Protein AF-A0A439PAL8-F1 (afdb_monomer)

pLDDT: mean 91.21, std 11.17, range [38.44, 98.12]

Foldseek 3Di:
DVLLVLLLVLLVDLQLVVSLVVLVVSLVVLCVVADPVLVVLSVVLSVLSVVLNVCSVPPDDPSNVVSSVVSNVSSVVSVVRSVPDDD

Secondary structure (DSSP, 8-state):
-HHHHHHHHHHT-S-HHHHHHHHHHHHHHHHHTS-HHHHHHHHHHHHHHHHHHHHHHHT-HHHHHHHHHHHHHHHHHHHHHHHSS--

Mean predicted aligned error: 3.72 Å

Radius of gyration: 12.6 Å; Cα contacts (8 Å, |Δi|>4): 69; chains: 1; bounding box: 34×19×31 Å

Solvent-accessible surface area (backbone atoms only — not comparable to full-atom values): 4779 Å² total; per-residue (Å²): 110,72,67,58,58,50,48,57,50,36,66,67,41,89,55,31,68,64,29,41,56,55,44,52,59,57,45,53,58,52,40,77,74,43,53,74,71,38,37,55,43,48,55,55,40,52,52,40,39,52,50,38,26,51,32,53,75,74,69,30,70,71,61,33,56,51,42,39,55,51,41,52,55,45,48,50,51,42,55,52,57,68,66,74,55,83,132

Nearest PDB structures (foldseek):
  7f9o-assembly1_b  TM=6.296E-01  e=1.227E+00  Hordeum vulgare subsp. spontaneum
  9iya-assembly1_A  TM=6.231E-01  e=2.425E+00  Homo sapiens
  8tn6-assembly1_C  TM=6.201E-01  e=5.070E+00  synthetic construct
  5l7i-assembly1_A  TM=5.847E-01  e=4.276E+00  Homo sapiens
  6rz8-assembly1_A  TM=5.041E-01  e=9.464E+00  Homo sapiens

Structure (mmCIF, N/CA/C/O backbone):
data_AF-A0A439PAL8-F1
#
_entry.id   AF-A0A439PAL8-F1
#
loop_
_atom_site.group_PDB
_atom_site.id
_atom_site.type_symbol
_atom_site.label_atom_id
_atom_site.label_alt_id
_atom_site.label_comp_id
_atom_site.label_asym_id
_atom_site.label_entity_id
_atom_site.label_seq_id
_atom_site.pdbx_PDB_ins_code
_atom_site.Cartn_x
_atom_site.Cartn_y
_atom_site.Cartn_z
_atom_site.occupancy
_atom_site.B_iso_or_equiv
_atom_site.auth_seq_id
_atom_site.auth_comp_id
_atom_site.auth_asym_id
_atom_site.auth_atom_id
_atom_site.pdbx_PDB_model_num
ATOM 1 N N . MET A 1 1 ? -15.622 -3.980 1.259 1.00 62.78 1 MET A N 1
ATOM 2 C CA . MET A 1 1 ? -15.120 -4.785 0.120 1.00 62.78 1 MET A CA 1
ATOM 3 C C . MET A 1 1 ? -14.616 -3.892 -1.001 1.00 62.78 1 MET A C 1
ATOM 5 O O . MET A 1 1 ? -13.414 -3.879 -1.179 1.00 62.78 1 MET A O 1
ATOM 9 N N . ARG A 1 2 ? -15.457 -3.038 -1.608 1.00 86.44 2 ARG A N 1
ATOM 10 C CA . ARG A 1 2 ? -15.071 -2.163 -2.737 1.00 86.44 2 ARG A CA 1
ATOM 11 C C . ARG A 1 2 ? -13.772 -1.351 -2.550 1.00 86.44 2 ARG A C 1
ATOM 13 O O . ARG A 1 2 ? -12.986 -1.295 -3.476 1.00 86.44 2 ARG A O 1
ATOM 20 N N . ILE A 1 3 ? -13.519 -0.784 -1.360 1.00 92.00 3 ILE A N 1
ATOM 21 C CA . ILE A 1 3 ? -12.266 -0.051 -1.069 1.00 92.00 3 ILE A CA 1
ATOM 22 C C . ILE A 1 3 ? -11.025 -0.945 -1.215 1.00 92.00 3 ILE A C 1
ATOM 24 O O . ILE A 1 3 ? -10.030 -0.511 -1.780 1.00 92.00 3 ILE A O 1
ATOM 28 N N . PHE A 1 4 ? -11.074 -2.186 -0.721 1.00 94.31 4 PHE A N 1
ATOM 29 C CA . PHE A 1 4 ? -9.936 -3.103 -0.816 1.00 94.31 4 PHE A CA 1
ATOM 30 C C . PHE A 1 4 ? -9.699 -3.543 -2.257 1.00 94.31 4 PHE A C 1
ATOM 32 O O . PHE A 1 4 ? -8.554 -3.573 -2.681 1.00 94.31 4 PHE A O 1
ATOM 39 N N . ASP A 1 5 ? -10.765 -3.786 -3.019 1.00 95.25 5 ASP A N 1
ATOM 40 C CA . ASP A 1 5 ? -10.652 -4.130 -4.438 1.00 95.25 5 ASP A CA 1
ATOM 41 C C . ASP A 1 5 ? -10.032 -2.957 -5.238 1.00 95.25 5 ASP A C 1
ATOM 43 O O . ASP A 1 5 ? -9.190 -3.164 -6.110 1.00 95.25 5 ASP A O 1
ATOM 47 N N . THR A 1 6 ? -10.373 -1.705 -4.895 1.00 96.50 6 THR A N 1
ATOM 48 C CA . THR A 1 6 ? -9.723 -0.509 -5.464 1.00 96.50 6 THR A CA 1
ATOM 49 C C . THR A 1 6 ? -8.252 -0.403 -5.054 1.00 96.50 6 THR A C 1
ATOM 51 O O . THR A 1 6 ? -7.404 -0.148 -5.902 1.00 96.50 6 THR A O 1
ATOM 54 N N . LEU A 1 7 ? -7.919 -0.639 -3.782 1.00 97.38 7 LEU A N 1
ATOM 55 C CA . LEU A 1 7 ? -6.528 -0.631 -3.310 1.00 97.38 7 LEU A CA 1
ATOM 56 C C . LEU A 1 7 ? -5.683 -1.724 -3.985 1.00 97.38 7 LEU A C 1
ATOM 58 O O . LEU A 1 7 ? -4.531 -1.470 -4.327 1.00 97.38 7 LEU A O 1
ATOM 62 N N . GLU A 1 8 ? -6.249 -2.910 -4.222 1.00 97.31 8 GLU A N 1
ATOM 63 C CA . GLU A 1 8 ? -5.597 -3.982 -4.984 1.00 97.31 8 GLU A CA 1
ATOM 64 C C . GLU A 1 8 ? -5.307 -3.530 -6.424 1.00 97.31 8 GLU A C 1
ATOM 66 O O . GLU A 1 8 ? -4.194 -3.721 -6.911 1.00 97.31 8 GLU A O 1
ATOM 71 N N . ALA A 1 9 ? -6.256 -2.858 -7.086 1.00 97.75 9 ALA A N 1
ATOM 72 C CA . ALA A 1 9 ? -6.046 -2.316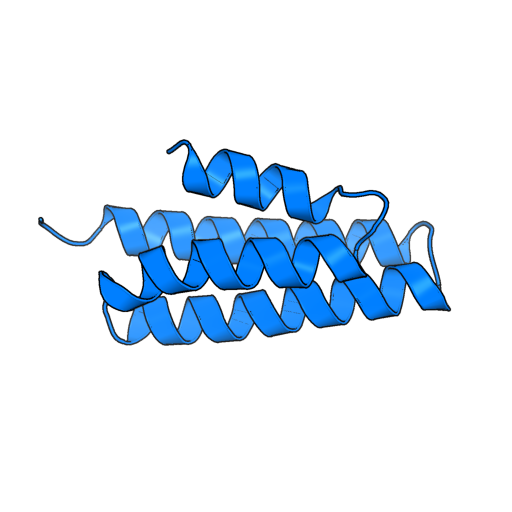 -8.429 1.00 97.75 9 ALA A CA 1
ATOM 73 C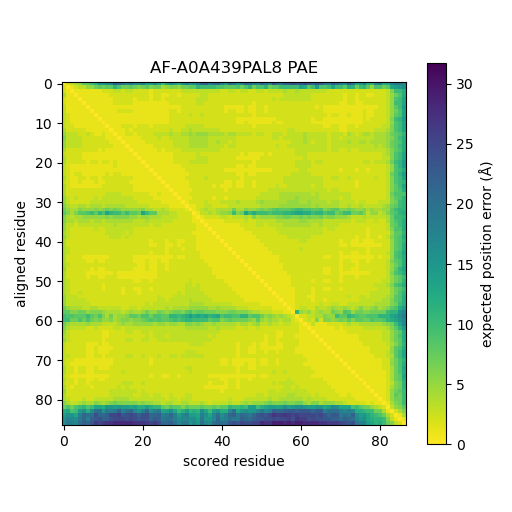 C . ALA A 1 9 ? -4.940 -1.243 -8.471 1.00 97.75 9 ALA A C 1
ATOM 75 O O . ALA A 1 9 ? -4.122 -1.243 -9.392 1.00 97.75 9 ALA A O 1
ATOM 76 N N . LEU A 1 10 ? -4.861 -0.374 -7.458 1.00 98.12 10 LEU A N 1
ATOM 77 C CA . LEU A 1 10 ? -3.847 0.685 -7.373 1.00 98.12 10 LEU A CA 1
ATOM 78 C C . LEU A 1 10 ? -2.414 0.145 -7.253 1.00 98.12 10 LEU A C 1
ATOM 80 O O . LEU A 1 10 ? -1.489 0.760 -7.775 1.00 98.12 10 LEU A O 1
ATOM 84 N N . VAL A 1 11 ? -2.215 -1.036 -6.659 1.00 97.75 11 VAL A N 1
ATOM 85 C CA . VAL A 1 11 ? -0.901 -1.716 -6.642 1.00 97.75 11 VAL A CA 1
ATOM 86 C C . VAL A 1 11 ? -0.426 -2.082 -8.060 1.00 97.75 11 VAL A C 1
ATOM 88 O O . VAL A 1 11 ? 0.773 -2.203 -8.324 1.00 97.75 11 VAL A O 1
ATOM 91 N N . HIS A 1 12 ? -1.352 -2.248 -9.001 1.00 96.69 12 HIS A N 1
ATOM 92 C CA . HIS A 1 12 ? -1.053 -2.600 -10.388 1.00 96.69 12 HIS A CA 1
ATOM 93 C C . HIS A 1 12 ? -1.131 -1.418 -11.358 1.00 96.69 12 HIS A C 1
ATOM 95 O O . HIS A 1 12 ? -0.923 -1.626 -12.554 1.00 96.69 12 HIS A O 1
ATOM 101 N N . ALA A 1 13 ? -1.388 -0.204 -10.867 1.00 96.12 13 ALA A N 1
ATOM 102 C CA . ALA A 1 13 ? -1.482 0.985 -11.701 1.00 96.12 13 ALA A CA 1
ATOM 103 C C . ALA A 1 13 ? -0.189 1.233 -12.497 1.00 96.12 13 ALA A C 1
ATOM 105 O O . ALA A 1 13 ? 0.919 0.958 -12.029 1.00 96.12 13 ALA A O 1
ATOM 106 N N . GLU A 1 14 ? -0.349 1.757 -13.714 1.00 91.56 14 GLU A N 1
ATOM 107 C CA . GLU A 1 14 ? 0.774 2.171 -14.561 1.00 91.56 14 GLU A CA 1
ATOM 108 C C . GLU A 1 14 ? 1.469 3.409 -13.982 1.00 91.56 14 GLU A C 1
ATOM 110 O O . GLU A 1 14 ? 2.695 3.454 -13.914 1.00 91.56 14 GLU A O 1
ATOM 115 N N . ASP A 1 15 ? 0.685 4.376 -13.497 1.00 93.88 15 ASP A N 1
ATOM 116 C CA . ASP A 1 15 ? 1.183 5.539 -12.767 1.00 93.88 15 ASP A CA 1
ATOM 117 C C . ASP A 1 15 ? 1.185 5.254 -11.260 1.00 93.88 15 ASP A C 1
ATOM 119 O O . ASP A 1 15 ? 0.209 5.487 -10.540 1.00 93.88 15 ASP A O 1
ATOM 123 N N . ALA A 1 16 ? 2.307 4.716 -10.785 1.00 92.00 16 ALA A N 1
ATOM 124 C CA . ALA A 1 16 ? 2.481 4.383 -9.378 1.00 92.00 16 ALA A CA 1
ATOM 125 C C . ALA A 1 16 ? 2.479 5.627 -8.468 1.00 92.00 16 ALA A C 1
ATOM 127 O O . ALA A 1 16 ? 2.053 5.537 -7.317 1.00 92.00 16 ALA A O 1
ATOM 128 N N . SER A 1 17 ? 2.906 6.789 -8.970 1.00 90.75 17 SER A N 1
ATOM 129 C CA . SER A 1 17 ? 2.941 8.031 -8.190 1.00 90.75 17 SER A CA 1
ATOM 130 C C . SER A 1 17 ? 1.530 8.568 -7.947 1.00 90.75 17 SER A C 1
ATOM 132 O O . SER A 1 17 ? 1.151 8.840 -6.802 1.00 90.75 17 SER A O 1
ATOM 134 N N . ALA A 1 18 ? 0.697 8.615 -8.992 1.00 94.25 18 ALA A N 1
ATOM 135 C CA . ALA A 1 18 ? -0.720 8.944 -8.854 1.00 94.25 18 ALA A CA 1
ATOM 136 C C . ALA A 1 18 ? -1.448 7.938 -7.945 1.00 94.25 18 ALA A C 1
ATOM 138 O O . ALA A 1 18 ? -2.238 8.333 -7.080 1.00 94.25 18 ALA A O 1
ATOM 139 N N . ALA A 1 19 ? -1.122 6.647 -8.073 1.00 96.44 19 ALA A N 1
ATOM 140 C CA . ALA A 1 19 ? -1.734 5.592 -7.273 1.00 96.44 19 ALA A CA 1
ATOM 141 C C . ALA A 1 19 ? -1.457 5.721 -5.767 1.00 96.44 19 ALA A C 1
ATOM 143 O O . ALA A 1 19 ? -2.339 5.429 -4.958 1.00 96.44 19 ALA A O 1
ATOM 144 N N . VAL A 1 20 ? -0.274 6.205 -5.365 1.00 96.75 20 VAL A N 1
ATOM 145 C CA . VAL A 1 20 ? 0.037 6.502 -3.952 1.00 96.75 20 VAL A CA 1
ATOM 146 C C . VAL A 1 20 ? -0.925 7.550 -3.385 1.00 96.75 20 VAL A C 1
ATOM 148 O O . VAL A 1 20 ? -1.405 7.402 -2.257 1.00 96.75 20 VAL A O 1
ATOM 151 N N . GLY A 1 21 ? -1.210 8.607 -4.151 1.00 96.19 21 GLY A N 1
ATOM 152 C CA . GLY A 1 21 ? -2.115 9.678 -3.734 1.00 96.19 21 GLY A CA 1
ATOM 153 C C . GLY A 1 21 ? -3.532 9.166 -3.484 1.00 96.19 21 GLY A C 1
ATOM 154 O O . GLY A 1 21 ? -4.099 9.402 -2.415 1.00 96.19 21 GLY A O 1
ATOM 155 N N . GLU A 1 22 ? -4.071 8.400 -4.432 1.00 96.69 22 GLU A N 1
ATOM 156 C CA . GLU A 1 22 ? -5.408 7.811 -4.311 1.00 96.69 22 GLU A CA 1
ATOM 157 C C . GLU A 1 22 ? -5.482 6.785 -3.171 1.00 96.69 22 GLU A C 1
ATOM 159 O O . GLU A 1 22 ? -6.409 6.820 -2.353 1.00 96.69 22 GLU A O 1
ATOM 164 N N . ALA A 1 23 ? -4.464 5.927 -3.042 1.00 97.12 23 ALA A N 1
ATOM 165 C CA . ALA A 1 23 ? -4.385 4.957 -1.957 1.00 97.12 23 ALA A CA 1
ATOM 166 C C . ALA A 1 23 ? -4.390 5.652 -0.591 1.00 97.12 23 ALA A C 1
ATOM 168 O O . ALA A 1 23 ? -5.126 5.233 0.302 1.00 97.12 23 ALA A O 1
ATOM 169 N N . ARG A 1 24 ? -3.646 6.755 -0.427 1.00 96.25 24 ARG A N 1
ATOM 170 C CA . ARG A 1 24 ? -3.636 7.545 0.814 1.00 96.25 24 ARG A CA 1
ATOM 171 C C . ARG A 1 24 ? -5.025 8.064 1.182 1.00 96.25 24 ARG A C 1
ATOM 173 O O . ARG A 1 24 ? -5.398 7.986 2.351 1.00 96.25 24 ARG A O 1
ATOM 180 N N . SER A 1 25 ? -5.801 8.556 0.218 1.00 95.38 25 SER A N 1
ATOM 181 C CA . SER A 1 25 ? -7.170 9.021 0.475 1.00 95.38 25 SER A CA 1
ATOM 182 C C . SER A 1 25 ? -8.094 7.894 0.941 1.00 95.38 25 SER A C 1
ATOM 184 O O . SER A 1 25 ? -8.840 8.080 1.903 1.00 95.38 25 SER A O 1
ATOM 186 N N . LEU A 1 26 ? -8.021 6.720 0.308 1.00 95.31 26 LEU A N 1
ATOM 187 C CA . LEU A 1 26 ? -8.823 5.548 0.680 1.00 95.31 26 LEU A CA 1
ATOM 188 C C . LEU A 1 26 ? -8.419 4.979 2.048 1.00 95.31 26 LEU A C 1
ATOM 190 O O . LEU A 1 26 ? -9.270 4.647 2.873 1.00 95.31 26 LEU A O 1
ATOM 194 N N . LEU A 1 27 ? -7.117 4.902 2.316 1.00 94.69 27 LEU A N 1
ATOM 195 C CA . LEU A 1 27 ? -6.579 4.403 3.580 1.00 94.69 27 LEU A CA 1
ATOM 196 C C . LEU A 1 27 ? -6.921 5.323 4.752 1.00 94.69 27 LEU A C 1
ATOM 198 O O . LEU A 1 27 ? -7.198 4.823 5.835 1.00 94.69 27 LEU A O 1
ATOM 202 N N . ALA A 1 28 ? -6.999 6.639 4.539 1.00 93.44 28 ALA A N 1
ATOM 203 C CA . ALA A 1 28 ? -7.452 7.578 5.565 1.00 93.44 28 ALA A CA 1
ATOM 204 C C . ALA A 1 28 ? -8.914 7.344 5.998 1.00 93.44 28 ALA A C 1
ATOM 206 O O . ALA A 1 28 ? -9.299 7.719 7.107 1.00 93.44 28 ALA A O 1
ATOM 207 N N . GLU A 1 29 ? -9.758 6.747 5.147 1.00 90.38 29 GLU A N 1
ATOM 208 C CA . GLU A 1 29 ? -11.104 6.318 5.547 1.00 90.38 29 GLU A CA 1
ATOM 209 C C . GLU A 1 29 ? -11.060 5.061 6.425 1.00 90.38 29 GLU A C 1
ATOM 211 O O . GLU A 1 29 ? -11.801 4.983 7.408 1.00 90.38 29 GLU A O 1
ATOM 216 N N . ILE A 1 30 ? -10.189 4.104 6.089 1.00 89.56 30 ILE A N 1
ATOM 217 C CA . ILE A 1 30 ? -9.973 2.885 6.882 1.00 89.56 30 ILE A CA 1
ATOM 218 C C . ILE A 1 30 ? -9.403 3.245 8.256 1.00 89.56 30 ILE A C 1
ATOM 220 O O . ILE A 1 30 ? -9.926 2.792 9.269 1.00 89.56 30 ILE A O 1
ATOM 224 N N . ASP A 1 31 ? -8.373 4.086 8.283 1.00 89.62 31 ASP A N 1
ATOM 225 C CA . ASP A 1 31 ? -7.656 4.496 9.487 1.00 89.62 31 ASP A CA 1
ATOM 226 C C . ASP A 1 31 ? -8.572 5.212 10.488 1.00 89.62 31 ASP A C 1
ATOM 228 O O . ASP A 1 31 ? -8.655 4.832 11.652 1.00 89.62 31 ASP A O 1
ATOM 232 N N . ARG A 1 32 ? -9.392 6.160 10.014 1.00 88.25 32 ARG A N 1
ATOM 233 C CA . ARG A 1 32 ? -10.346 6.905 10.858 1.00 88.25 32 ARG A CA 1
ATOM 234 C C . ARG A 1 32 ? -11.360 6.013 11.581 1.00 88.25 32 ARG A C 1
ATOM 236 O O . ARG A 1 32 ? -11.921 6.423 12.593 1.00 88.25 32 ARG A O 1
ATOM 243 N N . ARG A 1 33 ? -11.658 4.838 11.025 1.00 83.31 33 ARG A N 1
ATOM 244 C CA . ARG A 1 33 ? -12.605 3.860 11.586 1.00 83.31 33 ARG A CA 1
ATOM 245 C C . ARG A 1 33 ? -11.895 2.670 12.242 1.00 83.31 33 ARG A C 1
ATOM 247 O O . ARG A 1 33 ? -12.566 1.760 12.719 1.00 83.31 33 ARG A O 1
ATOM 254 N N . GLY A 1 34 ? -10.566 2.640 12.197 1.00 82.75 34 GLY A N 1
ATOM 255 C CA . GLY A 1 34 ? -9.742 1.522 12.627 1.00 82.75 34 GLY A CA 1
ATOM 256 C C . GLY A 1 34 ? -9.309 1.617 14.089 1.00 82.75 34 GLY A C 1
ATOM 257 O O . GLY A 1 34 ? -9.502 2.623 14.764 1.00 82.75 34 GLY A O 1
ATOM 258 N N . SER A 1 35 ? -8.706 0.535 14.579 1.00 88.44 35 SER A N 1
ATOM 259 C CA . SER A 1 35 ? -7.946 0.531 15.832 1.00 88.44 35 SER A CA 1
ATOM 260 C C . SER A 1 35 ? -6.500 0.977 15.596 1.00 88.44 35 SER A C 1
ATOM 262 O O . SER A 1 35 ? -6.035 0.970 14.460 1.00 88.44 35 SER A O 1
ATOM 264 N N . GLU A 1 36 ? -5.738 1.239 16.662 1.00 90.56 36 GLU A N 1
ATOM 265 C CA . GLU A 1 36 ? -4.297 1.552 16.568 1.00 90.56 36 GLU A CA 1
ATOM 266 C C . GLU A 1 36 ? -3.506 0.502 15.767 1.00 90.56 36 GLU A C 1
ATOM 268 O O . GLU A 1 36 ? -2.571 0.821 15.035 1.00 90.56 36 GLU A O 1
ATOM 273 N N . MET A 1 37 ? -3.906 -0.770 15.857 1.00 91.81 37 MET A N 1
ATOM 274 C CA . MET A 1 37 ? -3.290 -1.853 15.090 1.00 91.81 37 MET A CA 1
ATOM 275 C C . MET A 1 37 ? -3.597 -1.750 13.587 1.00 91.81 37 MET A C 1
ATOM 277 O O . MET A 1 37 ? -2.752 -2.108 12.763 1.00 91.81 37 MET A O 1
ATOM 281 N N . VAL A 1 38 ? -4.792 -1.272 13.222 1.00 93.25 38 VAL A N 1
ATOM 282 C CA . VAL A 1 38 ? -5.139 -0.956 11.828 1.00 93.25 38 VAL A CA 1
ATOM 283 C C . VAL A 1 38 ? -4.337 0.256 11.363 1.00 93.25 38 VAL A C 1
ATOM 285 O O . VAL A 1 38 ? -3.762 0.182 10.282 1.00 93.25 38 VAL A O 1
ATOM 288 N N . SER A 1 39 ? -4.220 1.304 12.181 1.00 93.62 39 SER A N 1
ATOM 289 C CA . SER A 1 39 ? -3.425 2.499 11.868 1.00 93.62 39 SER A CA 1
ATOM 290 C C . SER A 1 39 ? -1.968 2.160 11.570 1.00 93.62 39 SER A C 1
ATOM 292 O O . SER A 1 39 ? -1.454 2.501 10.507 1.00 93.62 39 SER A O 1
ATOM 294 N N . ALA A 1 40 ? -1.332 1.364 12.434 1.00 94.94 40 ALA A N 1
ATOM 295 C CA . ALA A 1 40 ? 0.034 0.904 12.205 1.00 94.94 40 ALA A CA 1
ATOM 296 C C . ALA A 1 40 ? 0.163 0.099 10.899 1.00 94.94 40 ALA A C 1
ATOM 298 O O . ALA A 1 40 ? 1.128 0.267 10.160 1.00 94.94 40 ALA A O 1
ATOM 299 N N . ALA A 1 41 ? -0.817 -0.758 10.585 1.00 95.56 41 ALA A N 1
ATOM 300 C CA . ALA A 1 41 ? -0.821 -1.526 9.340 1.00 95.56 41 ALA A CA 1
ATOM 301 C C . ALA A 1 41 ? -1.044 -0.645 8.094 1.00 95.56 41 ALA A C 1
ATOM 303 O O . ALA A 1 41 ? -0.516 -0.967 7.027 1.00 95.56 41 ALA A O 1
ATOM 304 N N . VAL A 1 42 ? -1.805 0.445 8.221 1.00 95.88 42 VAL A N 1
ATOM 305 C CA . VAL A 1 42 ? -2.021 1.446 7.168 1.00 95.88 42 VAL A CA 1
ATOM 306 C C . VAL A 1 42 ? -0.731 2.209 6.868 1.00 95.88 42 VAL A C 1
ATOM 308 O O . VAL A 1 42 ? -0.352 2.288 5.698 1.00 95.88 42 VAL A O 1
ATOM 311 N N . ASP A 1 43 ? -0.032 2.709 7.888 1.00 95.88 43 ASP A N 1
ATOM 312 C CA . ASP A 1 43 ? 1.250 3.414 7.721 1.00 95.88 43 ASP A CA 1
ATOM 313 C C . ASP A 1 43 ? 2.284 2.529 7.017 1.00 95.88 43 ASP A C 1
ATOM 315 O O . ASP A 1 43 ? 2.916 2.916 6.031 1.00 95.88 43 ASP A O 1
ATOM 319 N N . ASP A 1 44 ? 2.375 1.287 7.478 1.00 96.06 44 ASP A N 1
ATOM 320 C CA . ASP A 1 44 ? 3.188 0.225 6.906 1.00 96.06 44 ASP A CA 1
ATOM 321 C C . ASP A 1 44 ? 2.893 0.002 5.406 1.00 96.06 44 ASP A C 1
ATOM 323 O O . ASP A 1 44 ? 3.806 -0.205 4.604 1.00 96.06 44 ASP A O 1
ATOM 327 N N . PHE A 1 45 ? 1.621 0.030 4.998 1.00 97.50 45 PHE A N 1
ATOM 328 C CA . PHE A 1 45 ? 1.225 -0.146 3.597 1.00 97.50 45 PHE A CA 1
ATOM 329 C C . PHE A 1 45 ? 1.469 1.100 2.742 1.00 97.50 45 PHE A C 1
ATOM 331 O O . PHE A 1 45 ? 1.837 0.972 1.574 1.00 97.50 45 PHE A O 1
ATOM 338 N N . LEU A 1 46 ? 1.350 2.302 3.309 1.00 96.69 46 LEU A N 1
ATOM 339 C CA . LEU A 1 46 ? 1.741 3.533 2.618 1.00 96.69 46 LEU A CA 1
ATOM 340 C C . LEU A 1 46 ? 3.234 3.540 2.271 1.00 96.69 46 LEU A C 1
ATOM 342 O O . LEU A 1 46 ? 3.603 3.965 1.175 1.00 96.69 46 LEU A O 1
ATOM 346 N N . ILE A 1 47 ? 4.088 3.034 3.163 1.00 97.06 47 ILE A N 1
ATOM 347 C CA . ILE A 1 47 ? 5.527 2.884 2.900 1.00 97.06 47 ILE A CA 1
ATOM 348 C C . ILE A 1 47 ? 5.773 1.893 1.754 1.00 97.06 47 ILE A C 1
ATOM 350 O O . ILE A 1 47 ? 6.595 2.165 0.876 1.00 97.06 47 ILE A O 1
ATOM 354 N N . ASP A 1 48 ? 5.044 0.776 1.714 1.00 96.69 48 ASP A N 1
ATOM 355 C CA . ASP A 1 48 ? 5.132 -0.181 0.605 1.00 96.69 48 ASP A CA 1
ATOM 356 C C . ASP A 1 48 ? 4.687 0.443 -0.726 1.00 96.69 48 ASP A C 1
ATOM 358 O O . ASP A 1 48 ? 5.343 0.223 -1.741 1.00 96.69 48 ASP A O 1
ATOM 362 N N . MET A 1 49 ? 3.627 1.258 -0.736 1.00 97.38 49 MET A N 1
ATOM 363 C CA . MET A 1 49 ? 3.171 1.970 -1.939 1.00 97.38 49 MET A CA 1
ATOM 364 C C . MET A 1 49 ? 4.206 2.991 -2.435 1.00 97.38 49 MET A C 1
ATOM 366 O O . MET A 1 49 ? 4.458 3.083 -3.635 1.00 97.38 49 MET A O 1
ATOM 370 N N . LEU A 1 50 ? 4.863 3.719 -1.529 1.00 96.88 50 LEU A N 1
ATOM 371 C CA . LEU A 1 50 ? 5.966 4.622 -1.887 1.00 96.88 50 LEU A CA 1
ATOM 372 C C . LEU A 1 50 ? 7.176 3.855 -2.426 1.00 96.88 50 LEU A C 1
ATOM 374 O O . LEU A 1 50 ? 7.790 4.258 -3.412 1.00 96.88 50 LEU A O 1
ATOM 378 N N . THR A 1 51 ? 7.495 2.721 -1.803 1.00 95.12 51 THR A N 1
ATOM 379 C CA . THR A 1 51 ? 8.564 1.829 -2.265 1.00 95.12 51 THR A CA 1
ATOM 380 C C . THR A 1 51 ? 8.240 1.276 -3.649 1.00 95.12 51 THR A C 1
ATOM 382 O O . THR A 1 51 ? 9.115 1.211 -4.507 1.00 95.12 51 THR A O 1
ATOM 385 N N . LEU A 1 52 ? 6.982 0.914 -3.895 1.00 95.69 52 LEU A N 1
ATOM 386 C CA . LEU A 1 52 ? 6.507 0.451 -5.191 1.00 95.69 52 LEU A CA 1
ATOM 387 C C . LEU A 1 52 ? 6.683 1.524 -6.271 1.00 95.69 52 LEU A C 1
ATOM 389 O O . LEU A 1 52 ? 7.198 1.200 -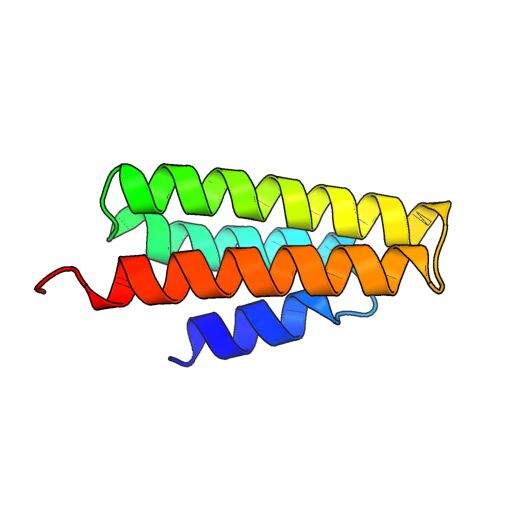7.339 1.00 95.69 52 LEU A O 1
ATOM 393 N N . ALA A 1 53 ? 6.314 2.777 -5.989 1.00 95.38 53 ALA A N 1
ATOM 394 C CA . ALA A 1 53 ? 6.524 3.893 -6.911 1.00 95.38 53 ALA A CA 1
ATOM 395 C C . ALA A 1 53 ? 8.012 4.088 -7.234 1.00 95.38 53 ALA A C 1
ATOM 397 O O . ALA A 1 53 ? 8.392 4.096 -8.402 1.00 95.38 53 ALA A O 1
ATOM 398 N N . PHE A 1 54 ? 8.870 4.097 -6.211 1.00 95.06 54 PHE A N 1
ATOM 399 C CA . PHE A 1 54 ? 10.320 4.152 -6.400 1.00 95.06 54 PHE A CA 1
ATOM 400 C C . PHE A 1 54 ? 10.851 2.985 -7.252 1.00 95.06 54 PHE A C 1
ATOM 402 O O . PHE A 1 54 ? 11.667 3.181 -8.150 1.00 95.06 54 PHE A O 1
ATOM 409 N N . VAL A 1 55 ? 10.385 1.756 -7.005 1.00 95.44 55 VAL A N 1
ATOM 410 C CA . VAL A 1 55 ? 10.816 0.573 -7.766 1.00 95.44 55 VAL A CA 1
ATOM 411 C C . VAL A 1 55 ? 10.334 0.621 -9.218 1.00 95.44 55 VAL A C 1
ATOM 413 O O . VAL A 1 55 ? 11.079 0.218 -10.118 1.00 95.44 55 VAL A O 1
ATOM 416 N N . ALA A 1 56 ? 9.114 1.108 -9.454 1.00 93.25 56 ALA A N 1
ATOM 417 C CA . ALA A 1 56 ? 8.565 1.302 -10.793 1.00 93.25 56 ALA A CA 1
ATOM 418 C C . ALA A 1 56 ? 9.393 2.315 -11.593 1.00 93.25 56 ALA A C 1
ATOM 420 O O . ALA A 1 56 ? 9.701 2.057 -12.755 1.00 93.25 56 ALA A O 1
ATOM 421 N N . GLU A 1 57 ? 9.806 3.411 -10.955 1.00 92.12 57 GLU A N 1
ATOM 422 C CA . GLU A 1 57 ? 10.631 4.454 -11.570 1.00 92.12 57 GLU A CA 1
ATOM 423 C C . GLU A 1 57 ? 12.075 3.998 -11.835 1.00 92.12 57 GLU A C 1
ATOM 425 O O . GLU A 1 57 ? 12.633 4.303 -12.888 1.00 92.12 57 GLU A O 1
ATOM 430 N N . ALA A 1 58 ? 12.695 3.269 -10.899 1.00 92.88 58 ALA A N 1
ATOM 431 C CA . ALA A 1 58 ? 14.138 3.017 -10.926 1.00 92.88 58 ALA A CA 1
ATOM 432 C C . ALA A 1 58 ? 14.564 1.646 -11.487 1.00 92.88 58 ALA A C 1
ATOM 434 O O . ALA A 1 58 ? 15.692 1.523 -11.968 1.00 92.88 58 ALA A O 1
ATOM 435 N N . PHE A 1 59 ? 13.720 0.607 -11.415 1.00 88.25 59 PHE A N 1
ATOM 436 C CA . PHE A 1 59 ? 14.157 -0.775 -11.689 1.00 88.25 59 PHE A CA 1
ATOM 437 C C . PHE A 1 59 ? 13.236 -1.572 -12.625 1.00 88.25 59 PHE A C 1
ATOM 439 O O . PHE A 1 59 ? 13.734 -2.341 -13.447 1.00 88.25 59 PHE A O 1
ATOM 446 N N . GLY A 1 60 ? 11.911 -1.424 -12.515 1.00 85.56 60 GLY A N 1
A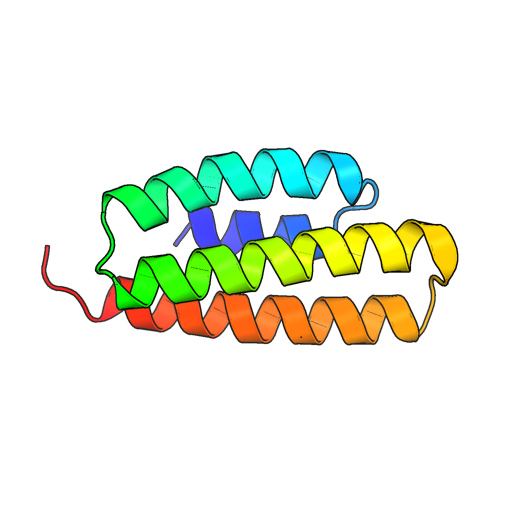TOM 447 C CA . GLY A 1 60 ? 10.942 -2.185 -13.315 1.00 85.56 60 GLY A CA 1
ATOM 448 C C . GLY A 1 60 ? 11.042 -3.721 -13.176 1.00 85.56 60 GLY A C 1
ATOM 449 O O . GLY A 1 60 ? 11.665 -4.266 -12.261 1.00 85.56 60 GLY A O 1
ATOM 450 N N . GLY A 1 61 ? 10.384 -4.449 -14.087 1.00 89.69 61 GLY A N 1
ATOM 451 C CA . GLY A 1 61 ? 10.537 -5.903 -14.254 1.00 89.69 61 GLY A CA 1
ATOM 452 C C . GLY A 1 61 ? 10.292 -6.748 -12.992 1.00 89.69 61 GLY A C 1
ATOM 453 O O . GLY A 1 61 ? 9.300 -6.581 -12.284 1.00 89.69 61 GLY A O 1
ATOM 454 N N . GLY A 1 62 ? 11.193 -7.697 -12.711 1.00 92.31 62 GLY A N 1
ATOM 455 C CA . GLY A 1 62 ? 11.037 -8.649 -11.601 1.00 92.31 62 GLY A CA 1
ATOM 456 C C . GLY A 1 62 ? 11.044 -8.009 -10.206 1.00 92.31 62 GLY A C 1
ATOM 457 O O . GLY A 1 62 ? 10.382 -8.521 -9.301 1.00 92.31 62 GLY A O 1
ATOM 458 N N . ALA A 1 63 ? 11.742 -6.881 -10.035 1.00 92.62 63 ALA A N 1
ATOM 459 C CA . ALA A 1 63 ? 11.737 -6.122 -8.785 1.00 92.62 63 ALA A CA 1
ATOM 460 C C . ALA A 1 63 ? 10.363 -5.484 -8.536 1.00 92.62 63 ALA A C 1
ATOM 462 O O . ALA A 1 63 ? 9.827 -5.593 -7.432 1.00 92.62 63 ALA A O 1
ATOM 463 N N . LEU A 1 64 ? 9.755 -4.908 -9.581 1.00 94.38 64 LEU A N 1
ATOM 464 C CA . LEU A 1 64 ? 8.405 -4.348 -9.517 1.00 94.38 64 LEU A CA 1
ATOM 465 C C . LEU A 1 64 ? 7.376 -5.416 -9.122 1.00 94.38 64 LEU A C 1
ATOM 467 O O . LEU A 1 64 ? 6.571 -5.203 -8.220 1.00 94.38 64 LEU A O 1
ATOM 471 N N . GLU A 1 65 ? 7.453 -6.606 -9.717 1.00 96.25 65 GLU A N 1
ATOM 472 C CA . GLU A 1 65 ? 6.530 -7.700 -9.394 1.00 96.25 65 GLU A CA 1
ATOM 473 C C . GLU A 1 65 ? 6.736 -8.268 -7.976 1.00 96.25 65 GLU A C 1
ATOM 475 O O . GLU A 1 65 ? 5.801 -8.746 -7.330 1.00 96.25 65 GLU A O 1
ATOM 480 N N . ALA A 1 66 ? 7.961 -8.232 -7.447 1.00 95.12 66 ALA A N 1
ATOM 481 C CA . ALA A 1 66 ? 8.216 -8.573 -6.048 1.00 95.12 66 ALA A CA 1
ATOM 482 C C . ALA A 1 66 ? 7.612 -7.532 -5.088 1.00 95.12 66 ALA A C 1
ATOM 484 O O . ALA A 1 66 ? 6.955 -7.918 -4.118 1.00 95.12 66 ALA A O 1
ATOM 485 N N . ALA A 1 67 ? 7.771 -6.240 -5.388 1.00 95.56 67 ALA A N 1
ATOM 486 C CA . ALA A 1 67 ? 7.200 -5.150 -4.598 1.00 95.56 67 ALA A CA 1
ATOM 487 C C . ALA A 1 67 ? 5.662 -5.199 -4.578 1.00 95.56 67 ALA A C 1
ATOM 489 O O . ALA A 1 67 ? 5.060 -5.107 -3.508 1.00 95.56 67 ALA A O 1
ATOM 490 N N . ARG A 1 68 ? 5.018 -5.461 -5.726 1.00 97.06 68 ARG A N 1
ATOM 491 C CA . ARG A 1 68 ? 3.556 -5.645 -5.812 1.00 97.06 68 ARG A CA 1
ATOM 492 C C . ARG A 1 68 ? 3.062 -6.766 -4.905 1.00 97.06 68 ARG A C 1
ATOM 494 O O . ARG A 1 68 ? 2.139 -6.574 -4.119 1.00 97.06 68 ARG A O 1
ATOM 501 N N . ARG A 1 69 ? 3.712 -7.932 -4.951 1.00 97.56 69 ARG A N 1
ATOM 502 C CA . ARG A 1 69 ? 3.354 -9.073 -4.090 1.00 97.56 69 ARG A CA 1
ATOM 503 C C . ARG A 1 69 ? 3.497 -8.756 -2.602 1.00 97.56 69 ARG A C 1
ATOM 505 O O . ARG A 1 69 ? 2.682 -9.232 -1.811 1.00 97.56 69 AR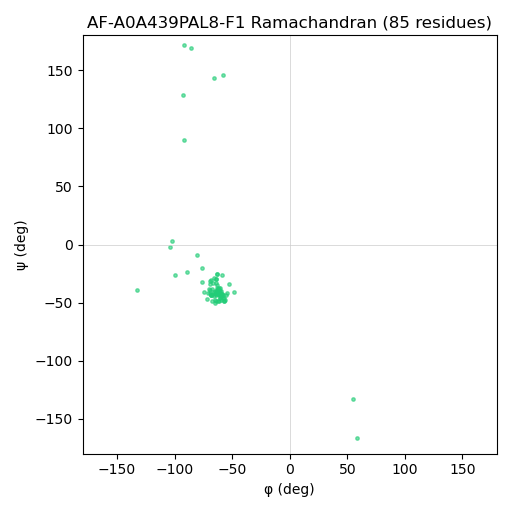G A O 1
ATOM 512 N N . LEU A 1 70 ? 4.511 -7.981 -2.217 1.00 95.56 70 LEU A N 1
ATOM 513 C CA . LEU A 1 70 ? 4.678 -7.531 -0.834 1.00 95.56 70 LEU A CA 1
ATOM 514 C C . LEU A 1 70 ? 3.529 -6.603 -0.414 1.00 95.56 70 LEU A C 1
ATOM 516 O O . LEU A 1 70 ? 2.865 -6.885 0.587 1.00 95.56 70 LEU A O 1
ATOM 520 N N . ALA A 1 71 ? 3.230 -5.587 -1.229 1.00 97.56 71 ALA A N 1
ATOM 521 C CA . ALA A 1 71 ? 2.140 -4.647 -0.984 1.00 97.56 71 ALA A CA 1
ATOM 522 C C . ALA A 1 71 ? 0.785 -5.371 -0.850 1.00 97.56 71 ALA A C 1
ATOM 524 O O . ALA A 1 71 ? 0.063 -5.156 0.122 1.00 97.56 71 ALA A O 1
ATOM 525 N N . LEU A 1 72 ? 0.468 -6.318 -1.743 1.00 97.94 72 LEU A N 1
ATOM 526 C CA 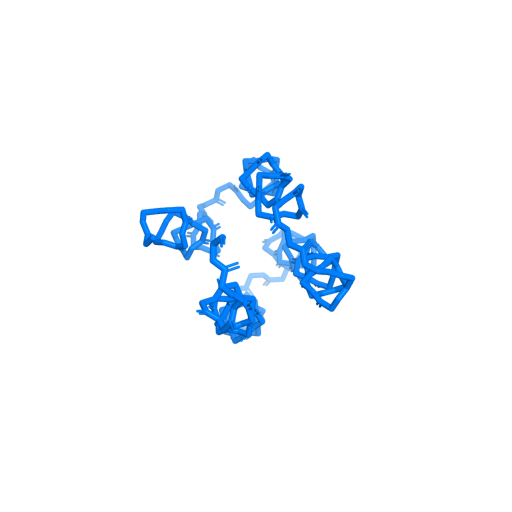. LEU A 1 72 ? -0.774 -7.107 -1.678 1.00 97.94 72 LEU A CA 1
ATOM 527 C C . LEU A 1 72 ? -0.881 -7.965 -0.406 1.00 97.94 72 LEU A C 1
ATOM 529 O O . LEU A 1 72 ? -1.962 -8.091 0.180 1.00 97.94 72 LEU A O 1
ATOM 533 N N . LYS A 1 73 ? 0.230 -8.547 0.066 1.00 97.00 73 LYS A N 1
ATOM 534 C CA . LYS A 1 73 ? 0.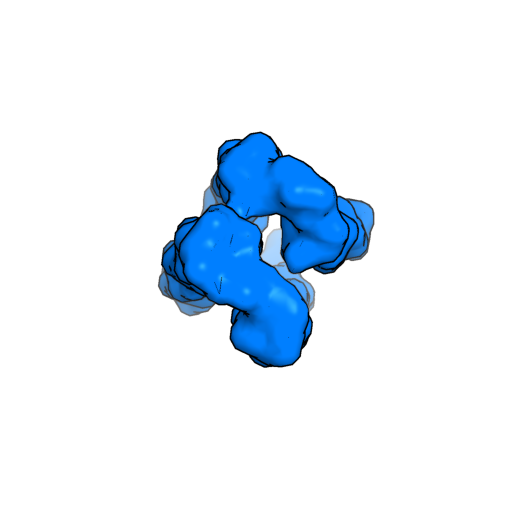248 -9.282 1.344 1.00 97.00 73 LYS A CA 1
ATOM 535 C C . LYS A 1 73 ? -0.053 -8.357 2.519 1.00 97.00 73 LYS A C 1
ATOM 537 O O . LYS A 1 73 ? -0.809 -8.736 3.416 1.00 97.00 73 LYS A O 1
ATOM 542 N N . ARG A 1 74 ? 0.505 -7.147 2.512 1.00 96.44 74 ARG A N 1
ATOM 543 C CA . ARG A 1 74 ? 0.271 -6.157 3.565 1.00 96.44 74 ARG A CA 1
ATOM 544 C C . ARG A 1 74 ? -1.152 -5.597 3.520 1.00 96.44 74 ARG A C 1
ATOM 546 O O . ARG A 1 74 ? -1.794 -5.501 4.562 1.00 96.44 74 ARG A O 1
ATOM 553 N N . LEU A 1 75 ? -1.706 -5.380 2.330 1.00 96.94 75 LEU A N 1
ATOM 554 C CA . LEU A 1 75 ? -3.112 -5.018 2.143 1.00 96.94 75 LEU A CA 1
ATOM 555 C C . LEU A 1 75 ? -4.067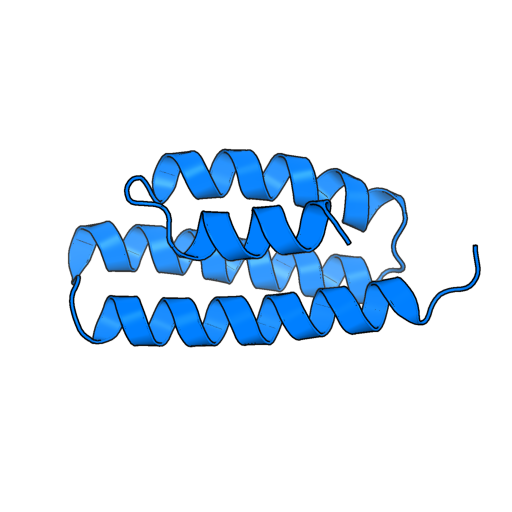 -6.101 2.667 1.00 96.94 75 LEU A C 1
ATOM 557 O O . LEU A 1 75 ? -5.051 -5.795 3.341 1.00 96.94 75 LEU A O 1
ATOM 561 N N . SER A 1 76 ? -3.741 -7.376 2.437 1.00 95.56 76 SER A N 1
ATOM 562 C CA . SER A 1 76 ? -4.511 -8.506 2.977 1.00 95.56 76 SER A CA 1
ATOM 563 C C . SER A 1 76 ? -4.542 -8.500 4.510 1.00 95.56 76 SER A C 1
ATOM 565 O O . SER A 1 76 ? -5.579 -8.789 5.106 1.00 95.56 76 SER A O 1
ATOM 567 N N . LYS A 1 77 ? -3.433 -8.120 5.165 1.00 94.44 77 LYS A N 1
ATOM 568 C CA . LYS A 1 77 ? -3.383 -7.936 6.624 1.00 94.44 77 LYS A CA 1
ATOM 569 C C . LYS A 1 77 ? -4.338 -6.826 7.069 1.00 94.44 77 LYS A C 1
ATOM 571 O O . LYS A 1 77 ? -5.128 -7.071 7.974 1.00 94.44 77 LYS A O 1
ATOM 576 N N . ILE A 1 78 ? -4.321 -5.656 6.421 1.00 94.00 78 ILE A N 1
ATOM 577 C CA . ILE A 1 78 ? -5.264 -4.563 6.731 1.00 94.00 78 ILE A CA 1
ATOM 578 C C . ILE A 1 78 ? -6.706 -5.063 6.602 1.00 94.00 78 ILE A C 1
ATOM 580 O O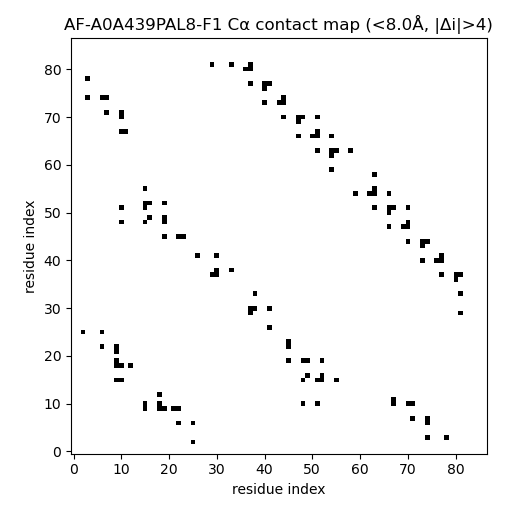 . ILE A 1 78 ? -7.489 -4.906 7.532 1.00 94.00 78 ILE A O 1
ATOM 584 N N . ARG A 1 79 ? -7.039 -5.752 5.501 1.00 92.81 79 ARG A N 1
ATOM 585 C CA . ARG A 1 79 ? -8.381 -6.308 5.263 1.00 92.81 79 ARG A CA 1
ATOM 586 C C . ARG A 1 79 ? -8.846 -7.223 6.392 1.00 92.81 79 ARG A C 1
ATOM 588 O O . ARG A 1 79 ? -9.990 -7.110 6.819 1.00 92.81 79 ARG A O 1
ATOM 595 N N . LEU A 1 80 ? -7.978 -8.101 6.894 1.00 91.75 80 LEU A N 1
ATOM 596 C CA . LEU A 1 80 ? -8.301 -8.976 8.024 1.00 91.75 80 LEU A CA 1
ATOM 597 C C . LEU A 1 80 ? -8.535 -8.177 9.309 1.00 91.75 80 LEU A C 1
ATOM 599 O O . LEU A 1 80 ? -9.544 -8.377 9.979 1.00 91.75 80 LEU A O 1
ATOM 603 N N . LEU A 1 81 ? -7.642 -7.240 9.627 1.00 89.81 81 LEU A N 1
ATOM 604 C CA . LEU A 1 81 ? -7.747 -6.424 10.838 1.00 89.81 81 LEU A CA 1
ATOM 605 C C . LEU A 1 81 ? -8.991 -5.521 10.832 1.00 89.81 81 LEU A C 1
ATOM 607 O O . LEU A 1 81 ? -9.597 -5.313 11.879 1.00 89.81 81 LEU A O 1
ATOM 611 N N . SER A 1 82 ? -9.408 -5.038 9.660 1.00 83.81 82 SER A N 1
ATOM 612 C CA . SER A 1 82 ? -10.615 -4.221 9.495 1.00 83.81 82 SER A CA 1
ATOM 613 C C . SER A 1 82 ? -11.926 -5.016 9.552 1.00 83.81 82 SER A C 1
ATOM 615 O O . SER A 1 82 ? -12.971 -4.417 9.769 1.00 83.81 82 SER A O 1
ATOM 617 N N . VAL A 1 83 ? -11.907 -6.339 9.339 1.00 75.25 83 VAL A N 1
ATOM 618 C CA . VAL A 1 83 ? -13.106 -7.206 9.418 1.00 75.25 83 VAL A CA 1
ATOM 619 C C . VAL A 1 83 ? -13.338 -7.741 10.837 1.00 75.25 83 VAL A C 1
ATOM 621 O O . VAL A 1 83 ? -14.461 -8.084 11.190 1.00 75.25 83 VAL A O 1
ATOM 624 N N . VAL A 1 84 ? -12.288 -7.812 11.658 1.00 57.50 84 VAL A N 1
ATOM 625 C CA . VAL A 1 84 ? -12.330 -8.406 13.008 1.00 57.50 84 VAL A CA 1
ATOM 626 C C . VAL A 1 84 ? -12.902 -7.451 14.073 1.00 57.50 84 VAL A C 1
ATOM 628 O O . VAL A 1 84 ? -13.188 -7.880 15.189 1.00 57.50 84 VAL A O 1
ATOM 631 N N . LEU A 1 85 ? -13.121 -6.174 13.753 1.00 45.44 85 LEU A N 1
ATOM 632 C CA . LEU A 1 85 ? -13.657 -5.188 14.698 1.00 45.44 85 LEU A CA 1
ATOM 633 C C . LEU A 1 85 ? -15.194 -5.097 14.587 1.00 45.44 85 LEU A C 1
ATOM 635 O O . LEU A 1 85 ? -15.701 -4.942 13.474 1.00 45.44 85 LEU A O 1
ATOM 639 N N . PRO A 1 86 ? -15.951 -5.202 15.700 1.00 38.44 86 PRO A N 1
ATOM 640 C CA . PRO A 1 86 ? -17.393 -4.980 15.676 1.00 38.44 86 PRO A CA 1
ATOM 641 C C . PRO A 1 86 ? -17.697 -3.511 15.349 1.00 38.44 86 PRO A C 1
ATOM 643 O O . PRO A 1 86 ? -16.950 -2.618 15.748 1.00 38.44 86 PRO A O 1
ATOM 646 N N . ALA A 1 87 ? -18.777 -3.313 14.587 1.00 44.84 87 ALA A N 1
ATOM 647 C CA . ALA A 1 87 ? -19.313 -2.011 14.193 1.00 44.84 87 ALA A CA 1
ATOM 648 C C . ALA A 1 87 ? -19.748 -1.151 15.388 1.00 44.84 87 ALA A C 1
ATOM 650 O O . ALA A 1 87 ? -20.186 -1.737 16.406 1.00 44.84 87 ALA A O 1
#

Sequence (87 aa):
MRIFDTLEALVHAEDASAAVGEARSLLAEIDRRGSEMVSAAVDDFLIDMLTLAFVAEAFGGGALEAARRLALKRLSKIRLLSVVLPA